Protein AF-A0A935CNI5-F1 (afdb_monomer_lite)

Sequence (91 aa):
MNSGVLAVVNEVTFEQVVLLAQRLRPVDQARLVVRLAPKVEWLLMKIESISSPPSRIPLRGLWSDLGTAPSAEDIDQVQQEMWSTFAESEA

Secondary structure (DSSP, 8-state):
-------------HHHHHHHHHTS-HHHHHHHHHHHHHHHHHHHHHHHHHHSPPP----TTTTGGG-SPPPHHHHHHHHHHHHHHHHHTT-

Radius of gyration: 32.46 Å; chains: 1; bounding box: 80×25×83 Å

Structure (mmCIF, N/CA/C/O backbone):
data_AF-A0A935CNI5-F1
#
_entry.id   AF-A0A935CNI5-F1
#
loop_
_atom_site.group_PDB
_atom_site.id
_atom_site.type_symbol
_atom_site.label_atom_id
_atom_site.label_alt_id
_atom_site.label_comp_i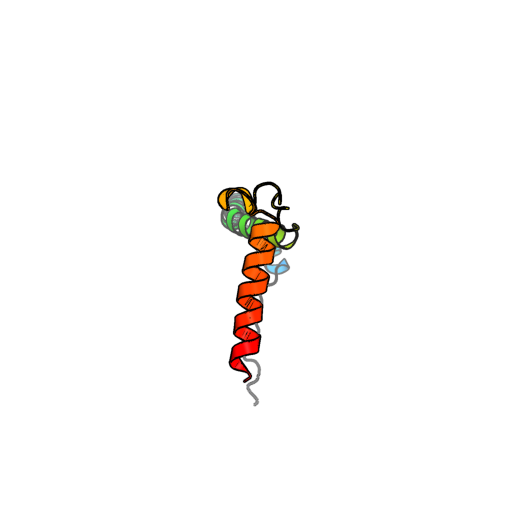d
_atom_site.label_asym_id
_atom_site.label_entity_id
_atom_site.label_seq_id
_atom_site.pdbx_PDB_ins_code
_atom_site.Cartn_x
_atom_site.Cartn_y
_atom_site.Cartn_z
_atom_site.occupancy
_atom_site.B_iso_or_equiv
_atom_site.auth_seq_id
_atom_site.auth_comp_id
_atom_site.auth_asym_id
_atom_site.auth_atom_id
_atom_site.pdbx_PDB_model_num
ATOM 1 N N . MET A 1 1 ? 49.292 -10.732 2.490 1.00 42.84 1 MET A N 1
ATOM 2 C CA . MET A 1 1 ? 48.158 -11.165 1.648 1.00 42.84 1 MET A CA 1
ATOM 3 C C . MET A 1 1 ? 46.980 -11.400 2.577 1.00 42.84 1 MET A C 1
ATOM 5 O O . MET A 1 1 ? 46.887 -12.476 3.140 1.00 42.84 1 MET A O 1
ATOM 9 N N . ASN A 1 2 ? 46.148 -10.382 2.806 1.00 39.31 2 ASN A N 1
ATOM 10 C CA . ASN A 1 2 ? 44.931 -10.526 3.605 1.00 39.31 2 ASN A CA 1
ATOM 11 C C . ASN A 1 2 ? 43.736 -10.291 2.684 1.00 39.31 2 ASN A C 1
ATOM 13 O O . ASN A 1 2 ? 43.423 -9.158 2.324 1.00 39.31 2 ASN A O 1
ATOM 17 N N . SER A 1 3 ? 43.129 -11.403 2.272 1.00 45.78 3 SER A N 1
ATOM 18 C CA . SER A 1 3 ? 41.804 -11.465 1.665 1.00 45.78 3 SER A CA 1
ATOM 19 C C . SER A 1 3 ? 40.790 -10.854 2.626 1.00 45.78 3 SER A C 1
ATOM 21 O O . SER A 1 3 ? 40.490 -11.437 3.662 1.00 45.78 3 SER A O 1
ATOM 23 N N . GLY A 1 4 ? 40.282 -9.674 2.288 1.00 45.50 4 GLY A N 1
ATOM 24 C CA . GLY A 1 4 ? 39.301 -8.955 3.101 1.00 45.50 4 GLY A CA 1
ATOM 25 C C . GLY A 1 4 ? 38.397 -8.035 2.284 1.00 45.50 4 GLY A C 1
ATOM 26 O O . GLY A 1 4 ? 37.907 -7.049 2.813 1.00 45.50 4 GLY A O 1
ATOM 27 N N . VAL A 1 5 ? 38.193 -8.330 0.995 1.00 47.59 5 VAL A N 1
ATOM 28 C CA . VAL A 1 5 ? 37.242 -7.609 0.129 1.00 47.59 5 VAL A CA 1
ATOM 29 C C . VAL A 1 5 ? 36.227 -8.614 -0.419 1.00 47.59 5 VAL A C 1
ATOM 31 O O . VAL A 1 5 ? 36.123 -8.852 -1.615 1.00 47.59 5 VAL A O 1
ATOM 34 N N . LEU A 1 6 ? 35.511 -9.277 0.488 1.00 47.66 6 LEU A N 1
ATOM 35 C CA . LEU A 1 6 ? 34.331 -10.082 0.173 1.00 47.66 6 LEU A CA 1
ATOM 36 C C . LEU A 1 6 ? 33.144 -9.492 0.922 1.00 47.66 6 LEU A C 1
ATOM 38 O O . LEU A 1 6 ? 32.801 -9.955 2.001 1.00 47.66 6 LEU A O 1
ATOM 42 N N . ALA A 1 7 ? 32.593 -8.423 0.353 1.00 46.47 7 ALA A N 1
ATOM 43 C CA . ALA A 1 7 ? 31.185 -8.028 0.408 1.00 46.47 7 ALA A CA 1
ATOM 44 C C . ALA A 1 7 ? 31.097 -6.582 -0.092 1.00 46.47 7 ALA A C 1
ATOM 46 O O . ALA A 1 7 ? 30.826 -5.656 0.668 1.00 46.47 7 ALA A O 1
ATOM 47 N N . VAL A 1 8 ? 31.344 -6.367 -1.390 1.00 50.97 8 VAL A N 1
ATOM 48 C CA . VAL A 1 8 ? 30.703 -5.220 -2.040 1.00 50.97 8 VAL A CA 1
ATOM 49 C C . VAL A 1 8 ? 29.224 -5.550 -1.975 1.00 50.97 8 VAL A C 1
ATOM 51 O O . VAL A 1 8 ? 28.739 -6.419 -2.699 1.00 50.97 8 VAL A O 1
ATOM 54 N N . VAL A 1 9 ? 28.540 -4.951 -1.009 1.00 55.16 9 VAL A N 1
ATOM 55 C CA . VAL A 1 9 ? 27.094 -4.996 -0.946 1.00 55.16 9 VAL A CA 1
ATOM 56 C C . VAL A 1 9 ? 26.628 -4.414 -2.277 1.00 55.16 9 VAL A C 1
ATOM 58 O O . VAL A 1 9 ? 26.857 -3.242 -2.566 1.00 55.16 9 VAL A O 1
ATOM 61 N N . ASN A 1 10 ? 26.062 -5.264 -3.133 1.00 62.06 10 ASN A N 1
ATOM 62 C CA . ASN A 1 10 ? 25.408 -4.885 -4.385 1.00 62.06 10 ASN A CA 1
ATOM 63 C C . ASN A 1 10 ? 24.090 -4.162 -4.046 1.00 62.06 10 ASN A C 1
ATOM 65 O O . ASN A 1 10 ? 22.999 -4.577 -4.436 1.00 62.06 10 ASN A O 1
ATOM 69 N N . GLU A 1 11 ? 24.181 -3.111 -3.236 1.00 75.19 11 GLU A N 1
ATOM 70 C CA . GLU A 1 11 ? 23.078 -2.227 -2.910 1.00 75.19 11 GLU A CA 1
ATOM 71 C C . GLU A 1 11 ? 22.780 -1.411 -4.162 1.00 75.19 11 GLU A C 1
ATOM 73 O O . GLU A 1 11 ? 23.392 -0.382 -4.448 1.00 75.19 11 GLU A O 1
ATOM 78 N N . VAL A 1 12 ? 21.857 -1.937 -4.962 1.00 83.44 12 VAL A N 1
ATOM 79 C CA . VAL A 1 12 ? 21.274 -1.210 -6.080 1.00 83.44 12 VAL A CA 1
ATOM 80 C C . VAL A 1 12 ? 20.555 0.001 -5.494 1.00 83.44 12 VAL A C 1
ATOM 82 O O . VAL A 1 12 ? 19.536 -0.140 -4.815 1.00 83.44 12 VAL A O 1
ATOM 85 N N . THR A 1 13 ? 21.098 1.193 -5.733 1.00 92.38 13 THR A N 1
ATOM 86 C CA . THR A 1 13 ? 20.510 2.423 -5.200 1.00 92.38 13 THR A CA 1
ATOM 87 C C . THR A 1 13 ? 19.317 2.854 -6.046 1.00 92.38 13 THR A C 1
ATOM 89 O O . THR A 1 13 ? 19.245 2.571 -7.244 1.00 92.38 13 THR A O 1
ATOM 92 N N . PHE A 1 14 ? 18.372 3.572 -5.438 1.00 89.12 14 PHE A N 1
ATOM 93 C CA . PHE A 1 14 ? 17.206 4.095 -6.152 1.00 89.12 14 PHE A CA 1
ATOM 94 C C . PHE A 1 14 ? 17.612 4.933 -7.374 1.00 89.12 14 PHE A C 1
ATOM 96 O O . PHE A 1 14 ? 17.122 4.697 -8.477 1.00 89.12 14 PHE A O 1
ATOM 103 N N . GLU A 1 15 ? 18.586 5.830 -7.203 1.00 94.19 15 GLU A N 1
ATOM 104 C CA . GLU A 1 15 ? 19.105 6.675 -8.283 1.00 94.19 15 GLU A CA 1
ATOM 105 C C . GLU A 1 15 ? 19.686 5.859 -9.443 1.00 94.19 15 GLU A C 1
ATOM 107 O O . GLU A 1 15 ? 19.442 6.161 -10.611 1.00 94.19 15 GLU A O 1
ATOM 112 N N . GLN A 1 16 ? 20.400 4.769 -9.146 1.00 93.44 16 GLN A N 1
ATOM 113 C CA . GLN A 1 16 ? 20.909 3.872 -10.184 1.00 93.44 16 GLN A CA 1
ATOM 114 C C . GLN A 1 16 ? 19.765 3.220 -10.972 1.00 93.44 16 GLN A C 1
ATOM 116 O O . GLN A 1 16 ? 19.840 3.142 -12.199 1.00 93.44 16 GLN A O 1
ATOM 121 N N . VAL A 1 17 ? 18.688 2.795 -10.303 1.00 93.12 17 VAL A N 1
ATOM 122 C CA . VAL A 1 17 ? 17.510 2.214 -10.974 1.00 93.12 17 VAL A CA 1
ATOM 123 C C . VAL A 1 17 ? 16.811 3.245 -11.851 1.00 93.12 17 VAL A C 1
ATOM 125 O O . VAL A 1 17 ? 16.442 2.918 -12.979 1.00 93.12 17 VAL A O 1
ATOM 128 N N . VAL A 1 18 ? 16.660 4.484 -11.376 1.00 94.38 18 VAL A N 1
ATOM 129 C CA . VAL A 1 18 ? 16.048 5.572 -12.154 1.00 94.38 18 VAL A CA 1
ATOM 130 C C . VAL A 1 18 ? 16.861 5.849 -13.416 1.00 94.38 18 VAL A C 1
ATOM 132 O O . VAL A 1 18 ? 16.301 5.863 -14.515 1.00 94.38 18 VAL A O 1
ATOM 135 N N . LEU A 1 19 ? 18.184 5.980 -13.288 1.00 95.25 19 LEU A N 1
ATOM 136 C CA . LEU A 1 19 ? 19.073 6.193 -14.431 1.00 95.25 19 LEU A CA 1
ATOM 137 C C . LEU A 1 19 ? 19.018 5.033 -15.436 1.00 95.25 19 LEU A C 1
ATOM 139 O O . LEU A 1 19 ? 19.063 5.259 -16.646 1.00 95.25 19 LEU A O 1
ATOM 143 N N . LEU A 1 20 ? 18.893 3.790 -14.965 1.00 94.25 20 LEU A N 1
ATOM 144 C CA . LEU A 1 20 ? 18.735 2.624 -15.837 1.00 94.25 20 LEU A CA 1
ATOM 145 C C . LEU A 1 20 ? 17.364 2.597 -16.523 1.00 94.25 20 LEU A C 1
ATOM 147 O O . LEU A 1 20 ? 17.289 2.329 -17.722 1.00 94.25 20 LEU A O 1
ATOM 151 N N . ALA A 1 21 ? 16.290 2.921 -15.804 1.00 93.81 21 ALA A N 1
ATOM 152 C CA . ALA A 1 21 ? 14.941 2.987 -16.359 1.00 93.81 21 ALA A CA 1
ATOM 153 C C . ALA A 1 21 ? 14.826 4.064 -17.451 1.00 93.81 21 ALA A C 1
ATOM 155 O O . ALA A 1 21 ? 14.193 3.840 -18.485 1.00 93.81 21 ALA A O 1
ATOM 156 N N . GLN A 1 22 ? 15.501 5.203 -17.281 1.00 94.75 22 GLN A N 1
ATOM 157 C CA . GLN A 1 22 ? 15.544 6.273 -18.283 1.00 94.75 22 GLN A CA 1
ATOM 158 C C . GLN A 1 22 ? 16.232 5.856 -19.593 1.00 94.75 22 GLN A C 1
ATOM 160 O O . GLN A 1 22 ? 15.925 6.415 -20.642 1.00 94.75 22 GLN A O 1
ATOM 165 N N . ARG A 1 23 ? 17.117 4.850 -19.561 1.00 96.25 23 ARG A N 1
ATOM 166 C CA . ARG A 1 23 ? 17.795 4.311 -20.755 1.00 96.25 23 ARG A CA 1
ATOM 167 C C . ARG A 1 23 ? 16.957 3.297 -21.537 1.00 96.25 23 ARG A C 1
ATOM 169 O O . ARG A 1 23 ? 17.353 2.899 -22.631 1.00 96.25 23 ARG A O 1
ATOM 176 N N . LEU A 1 24 ? 15.830 2.843 -20.988 1.00 95.75 24 LEU A N 1
ATOM 177 C CA . LEU A 1 24 ? 14.925 1.930 -21.681 1.00 95.75 24 LEU A CA 1
ATOM 178 C C . LEU A 1 24 ? 14.210 2.637 -22.838 1.00 95.75 24 LEU A C 1
ATOM 180 O O . LEU A 1 24 ? 13.980 3.844 -22.814 1.00 95.75 24 LEU A O 1
ATOM 184 N N . ARG A 1 25 ? 13.787 1.866 -23.845 1.00 97.19 25 ARG A N 1
ATOM 185 C CA . ARG A 1 25 ? 12.911 2.385 -24.905 1.00 97.19 25 ARG A CA 1
ATOM 186 C C . ARG A 1 25 ? 11.559 2.799 -24.309 1.00 97.19 25 ARG A C 1
ATOM 188 O O . ARG A 1 25 ? 11.121 2.154 -23.355 1.00 97.19 25 ARG A O 1
ATOM 195 N N . PRO A 1 26 ? 10.826 3.753 -24.913 1.00 96.06 26 PRO A N 1
ATOM 196 C CA . PRO A 1 26 ? 9.547 4.226 -24.371 1.00 96.06 26 PRO A CA 1
ATOM 197 C C . PRO A 1 26 ? 8.533 3.109 -24.066 1.00 96.06 26 PRO A C 1
ATOM 199 O O . PRO A 1 26 ? 7.874 3.117 -23.030 1.00 96.06 26 PRO A O 1
ATOM 202 N N . VAL A 1 27 ? 8.454 2.087 -24.925 1.00 97.25 27 VAL A N 1
ATOM 203 C CA . VAL A 1 27 ? 7.578 0.919 -24.709 1.00 97.25 27 VAL A CA 1
ATOM 204 C C . VAL A 1 27 ? 7.996 0.109 -23.479 1.00 97.25 27 VAL A C 1
ATOM 206 O O . VAL A 1 27 ? 7.150 -0.379 -22.733 1.00 97.25 27 VAL A O 1
ATOM 209 N N . ASP A 1 28 ? 9.297 -0.035 -23.250 1.00 96.44 28 ASP A N 1
ATOM 210 C CA . ASP A 1 28 ? 9.835 -0.804 -22.130 1.00 96.44 28 ASP A CA 1
ATOM 211 C C . ASP A 1 28 ? 9.734 -0.015 -20.811 1.00 96.44 28 ASP A C 1
ATOM 213 O O . ASP A 1 28 ? 9.471 -0.608 -19.766 1.00 96.44 28 ASP A O 1
ATOM 217 N N . GLN A 1 29 ? 9.814 1.320 -20.866 1.00 95.50 29 GLN A N 1
ATOM 218 C CA . GLN A 1 29 ? 9.480 2.202 -19.741 1.00 95.50 29 GLN A CA 1
ATOM 219 C C . GLN A 1 29 ? 8.012 2.054 -19.332 1.00 95.50 29 GLN A C 1
ATOM 221 O O . GLN A 1 29 ? 7.718 1.830 -18.158 1.00 95.50 29 GLN A O 1
ATOM 226 N N . ALA A 1 30 ? 7.087 2.094 -20.296 1.00 95.94 30 ALA A N 1
ATOM 227 C CA . ALA A 1 30 ? 5.664 1.896 -20.026 1.00 95.94 30 ALA A CA 1
ATOM 228 C C . ALA A 1 30 ? 5.390 0.513 -19.405 1.00 95.94 30 ALA A C 1
ATOM 230 O O . ALA A 1 30 ? 4.656 0.401 -18.424 1.00 95.94 30 ALA A O 1
ATOM 231 N N . ARG A 1 31 ? 6.039 -0.543 -19.915 1.00 96.38 31 ARG A N 1
ATOM 232 C CA . ARG A 1 31 ? 5.953 -1.897 -19.338 1.00 96.38 31 ARG A CA 1
ATOM 233 C C . ARG A 1 31 ? 6.477 -1.961 -17.904 1.00 96.38 31 ARG A C 1
ATOM 235 O O . ARG A 1 31 ? 5.891 -2.670 -17.086 1.00 96.38 31 ARG A O 1
ATOM 242 N N . LEU A 1 32 ? 7.564 -1.249 -17.601 1.00 95.88 32 LEU A N 1
ATOM 243 C CA . LEU A 1 32 ? 8.120 -1.173 -16.251 1.00 95.88 32 LEU A CA 1
ATOM 244 C C . LEU A 1 32 ? 7.123 -0.523 -15.283 1.00 95.88 32 LEU A C 1
ATOM 246 O O . LEU A 1 32 ? 6.861 -1.087 -14.222 1.00 95.88 32 LEU A O 1
ATOM 250 N N . VAL A 1 33 ? 6.517 0.603 -15.674 1.00 94.81 33 VAL A N 1
ATOM 251 C CA . VAL A 1 33 ? 5.496 1.294 -14.869 1.00 94.81 33 VAL A CA 1
ATOM 252 C C . VAL A 1 33 ? 4.295 0.387 -14.615 1.00 94.81 33 VAL A C 1
ATOM 254 O O . VAL A 1 33 ? 3.918 0.193 -13.464 1.00 94.81 33 VAL A O 1
ATOM 257 N N . VAL A 1 34 ? 3.744 -0.241 -15.659 1.00 96.88 34 VAL A N 1
ATOM 258 C CA . VAL A 1 34 ? 2.584 -1.143 -15.531 1.00 96.88 34 VAL A CA 1
ATOM 259 C C . VAL A 1 34 ? 2.878 -2.322 -14.598 1.00 96.88 34 VAL A C 1
ATOM 261 O O . VAL A 1 34 ? 2.020 -2.709 -13.810 1.00 96.88 34 VAL A O 1
ATOM 264 N N . ARG A 1 35 ? 4.092 -2.887 -14.641 1.00 96.25 35 ARG A N 1
ATOM 265 C CA . ARG A 1 35 ? 4.482 -3.985 -13.740 1.00 96.25 35 ARG A CA 1
ATOM 266 C C . ARG A 1 35 ? 4.663 -3.545 -12.290 1.00 96.25 35 ARG A C 1
ATOM 268 O O . ARG A 1 35 ? 4.404 -4.342 -11.392 1.00 96.25 35 ARG A O 1
ATOM 275 N N . LEU A 1 36 ? 5.145 -2.326 -12.055 1.00 95.12 36 LEU A N 1
ATOM 276 C CA . LEU A 1 36 ? 5.409 -1.824 -10.705 1.00 95.12 36 LEU A CA 1
ATOM 277 C C . LEU A 1 36 ? 4.178 -1.188 -10.051 1.00 95.12 36 LEU A C 1
ATOM 279 O O . LEU A 1 36 ? 4.087 -1.216 -8.824 1.00 95.12 36 LEU A O 1
ATOM 283 N N . ALA A 1 37 ? 3.230 -0.672 -10.837 1.00 94.12 37 ALA A N 1
ATOM 284 C CA . ALA A 1 37 ? 2.063 0.054 -10.340 1.00 94.12 37 ALA A CA 1
ATOM 285 C C . ALA A 1 37 ? 1.269 -0.700 -9.251 1.00 94.12 37 ALA A C 1
ATOM 287 O O . ALA A 1 37 ? 1.101 -0.116 -8.183 1.00 94.12 37 ALA A O 1
ATOM 288 N N . PRO A 1 38 ? 0.895 -1.991 -9.401 1.00 94.12 38 PRO A N 1
ATOM 289 C CA . PRO A 1 38 ? 0.126 -2.695 -8.364 1.00 94.12 38 PRO A CA 1
ATOM 290 C C . PRO A 1 38 ? 0.877 -2.818 -7.032 1.00 94.12 38 PRO A C 1
ATOM 292 O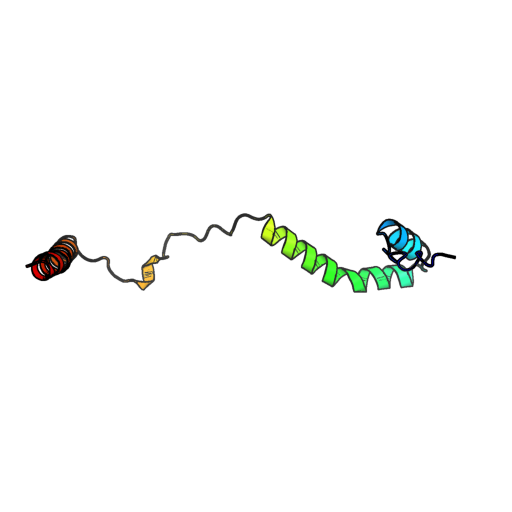 O . PRO A 1 38 ? 0.297 -2.748 -5.952 1.00 94.12 38 PRO A O 1
ATOM 295 N N . LYS A 1 39 ? 2.203 -2.993 -7.097 1.00 93.50 39 LYS A N 1
ATOM 296 C CA . LYS A 1 39 ? 3.049 -3.095 -5.904 1.00 93.50 39 LYS A CA 1
ATOM 297 C C . LYS A 1 39 ? 3.174 -1.746 -5.199 1.00 93.50 39 LYS A C 1
ATOM 299 O O . LYS A 1 39 ? 3.159 -1.702 -3.972 1.00 93.50 39 LYS A O 1
ATOM 304 N N . VAL A 1 40 ? 3.318 -0.666 -5.966 1.00 92.75 40 VAL A N 1
ATOM 305 C CA . VAL A 1 40 ? 3.375 0.698 -5.426 1.00 92.75 40 VAL A CA 1
ATOM 306 C C . VAL A 1 40 ? 2.037 1.073 -4.795 1.00 92.75 40 VAL A C 1
ATOM 308 O O . VAL A 1 40 ? 2.027 1.562 -3.673 1.00 92.75 40 VAL A O 1
ATOM 311 N N . GLU A 1 41 ? 0.921 0.771 -5.456 1.00 92.94 41 GLU A N 1
ATOM 312 C CA . GLU A 1 41 ? -0.426 1.001 -4.930 1.00 92.94 41 GLU A CA 1
ATOM 313 C C . GLU A 1 41 ? -0.642 0.283 -3.592 1.00 92.94 41 GLU A C 1
ATOM 315 O O . GLU A 1 41 ? -1.015 0.916 -2.607 1.00 92.94 41 GLU A O 1
ATOM 320 N N . TRP A 1 42 ? -0.286 -1.003 -3.503 1.00 91.94 42 TRP A N 1
ATOM 321 C CA . TRP A 1 42 ? -0.371 -1.748 -2.244 1.00 91.94 42 TRP A CA 1
ATOM 322 C C . TRP A 1 42 ? 0.478 -1.131 -1.122 1.00 91.94 42 TRP A C 1
ATOM 324 O O . TRP A 1 42 ? 0.038 -1.045 0.027 1.00 91.94 42 TRP A O 1
ATOM 334 N N . LEU A 1 43 ? 1.697 -0.678 -1.440 1.00 90.50 43 LEU A N 1
ATOM 335 C CA . LEU A 1 43 ? 2.563 -0.008 -0.468 1.00 90.50 43 LEU A CA 1
ATOM 336 C C . LEU A 1 43 ? 1.966 1.321 0.004 1.00 90.50 43 LEU A C 1
ATOM 338 O O . LEU A 1 43 ? 2.012 1.605 1.199 1.00 90.50 43 LEU A O 1
ATOM 342 N N . LEU A 1 44 ? 1.385 2.105 -0.905 1.00 88.88 44 LEU A N 1
ATOM 343 C CA . LEU A 1 44 ? 0.729 3.369 -0.576 1.00 88.88 44 LEU A CA 1
ATOM 344 C C . LEU A 1 44 ? -0.492 3.147 0.320 1.00 88.88 44 LEU A C 1
ATOM 346 O O . LEU A 1 44 ? -0.581 3.796 1.357 1.00 88.88 44 LEU A O 1
ATOM 350 N N . MET A 1 45 ? -1.353 2.172 0.006 1.00 85.81 45 MET A N 1
ATOM 351 C 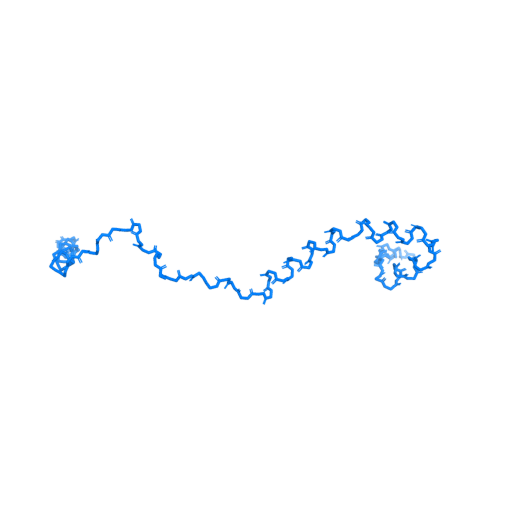CA . MET A 1 45 ? -2.492 1.811 0.863 1.00 85.81 45 MET A CA 1
ATOM 352 C C . MET A 1 45 ? -2.039 1.392 2.265 1.00 85.81 45 MET A C 1
ATOM 354 O O . MET A 1 45 ? -2.646 1.766 3.268 1.00 85.81 45 MET A O 1
ATOM 358 N N . LYS A 1 46 ? -0.942 0.631 2.359 1.00 84.00 46 LYS A N 1
ATOM 359 C CA . LYS A 1 46 ? -0.381 0.226 3.650 1.00 84.00 46 LYS A CA 1
ATOM 360 C C . LYS A 1 46 ? 0.144 1.427 4.438 1.00 84.00 46 LYS A C 1
ATOM 362 O O . LYS A 1 46 ? -0.115 1.518 5.633 1.00 84.00 46 LYS A O 1
ATOM 367 N N . ILE A 1 47 ? 0.855 2.348 3.794 1.00 81.00 47 ILE A N 1
ATOM 368 C CA . ILE A 1 47 ? 1.345 3.571 4.444 1.00 81.00 47 ILE A CA 1
ATOM 369 C C . ILE A 1 47 ? 0.169 4.438 4.906 1.00 81.00 47 ILE A C 1
ATOM 371 O O . ILE A 1 47 ? 0.151 4.882 6.051 1.00 81.00 47 ILE A O 1
ATOM 375 N N . GLU A 1 48 ? -0.847 4.609 4.064 1.00 76.56 48 GLU A N 1
ATOM 376 C CA . GLU A 1 48 ? -2.059 5.353 4.404 1.00 76.56 48 GLU A CA 1
ATOM 377 C C . GLU A 1 48 ? -2.785 4.726 5.600 1.00 76.56 48 GLU A C 1
ATOM 379 O O . GLU A 1 48 ? -3.169 5.439 6.522 1.00 76.56 48 GLU A O 1
ATOM 384 N N . SER A 1 49 ? -2.874 3.394 5.668 1.00 68.19 49 SER A N 1
ATOM 385 C CA . SER A 1 49 ? -3.461 2.698 6.822 1.00 68.19 49 SER A CA 1
ATOM 386 C C . SER A 1 49 ? -2.691 2.900 8.135 1.00 68.19 49 SER A C 1
ATOM 388 O O . SER A 1 49 ? -3.278 2.793 9.207 1.00 68.19 49 SER A O 1
ATOM 390 N N . ILE A 1 50 ? -1.390 3.206 8.063 1.00 65.38 50 ILE A N 1
ATOM 391 C CA . ILE A 1 50 ? -0.545 3.491 9.233 1.00 65.38 50 ILE A CA 1
ATOM 392 C C . ILE A 1 50 ? -0.661 4.970 9.638 1.00 65.38 50 ILE A C 1
ATOM 394 O O . ILE A 1 50 ? -0.574 5.294 10.820 1.00 65.38 50 ILE A O 1
ATOM 398 N N . SER A 1 51 ? -0.852 5.873 8.672 1.00 62.91 51 SER A N 1
ATOM 399 C CA . SER A 1 51 ? -0.965 7.317 8.918 1.00 62.91 51 SER A CA 1
ATOM 400 C C . SER A 1 51 ? -2.388 7.798 9.212 1.00 62.91 51 SER A C 1
ATOM 402 O O . SER A 1 51 ? -2.547 8.877 9.783 1.00 62.91 51 SER A O 1
ATOM 404 N N . SER A 1 52 ? -3.418 7.033 8.848 1.00 58.59 52 SER A N 1
ATOM 405 C CA . SER A 1 52 ? -4.807 7.394 9.123 1.00 58.59 52 SER A CA 1
ATOM 406 C C . SER A 1 52 ? -5.196 6.954 10.541 1.00 58.59 52 SER A C 1
ATOM 408 O O . SER A 1 52 ? -4.971 5.794 10.898 1.00 58.59 52 SER A O 1
ATOM 410 N N . PRO A 1 53 ? -5.772 7.837 11.384 1.00 62.50 53 PRO A N 1
ATOM 411 C CA . PRO A 1 53 ? -6.290 7.419 12.681 1.00 62.50 53 PRO A CA 1
ATOM 412 C C . PRO A 1 53 ? -7.333 6.315 12.461 1.00 62.50 53 PRO A C 1
ATOM 414 O O . PRO A 1 53 ? -8.093 6.402 11.489 1.00 62.50 53 PRO A O 1
ATOM 417 N N . PRO A 1 54 ? -7.395 5.287 13.332 1.00 64.56 54 PRO A N 1
ATOM 418 C CA . PRO A 1 54 ? -8.360 4.207 13.173 1.00 64.56 54 PRO A CA 1
ATOM 419 C C . PRO A 1 54 ? -9.745 4.819 12.984 1.00 64.56 54 PRO A C 1
ATOM 421 O O . PRO A 1 54 ? -10.109 5.754 13.709 1.00 64.56 54 PRO A O 1
ATOM 424 N N . SER A 1 55 ? -10.487 4.338 11.977 1.00 66.75 55 SER A N 1
ATOM 425 C CA . SER A 1 55 ? -11.828 4.845 11.692 1.00 66.75 55 SER A CA 1
ATOM 426 C C . SER A 1 55 ? -12.593 4.887 13.007 1.00 66.75 55 SER A C 1
ATOM 428 O O . SER A 1 55 ? -12.663 3.866 13.695 1.00 66.75 55 SER A O 1
ATOM 430 N N . ARG A 1 56 ? -13.103 6.059 13.395 1.00 69.06 56 ARG A N 1
ATOM 431 C CA . ARG A 1 56 ? -13.857 6.196 14.641 1.00 69.06 56 ARG A CA 1
ATOM 432 C C . ARG A 1 56 ? -15.093 5.315 14.524 1.00 69.06 56 ARG A C 1
ATOM 434 O O . ARG A 1 56 ? -16.064 5.708 13.883 1.00 69.06 56 ARG A O 1
ATOM 441 N N . ILE A 1 57 ? -15.029 4.119 15.102 1.00 71.94 57 ILE A N 1
ATOM 442 C CA . ILE A 1 57 ? -16.177 3.227 15.191 1.00 71.94 57 ILE A CA 1
ATOM 443 C C . ILE A 1 57 ? -17.217 3.993 16.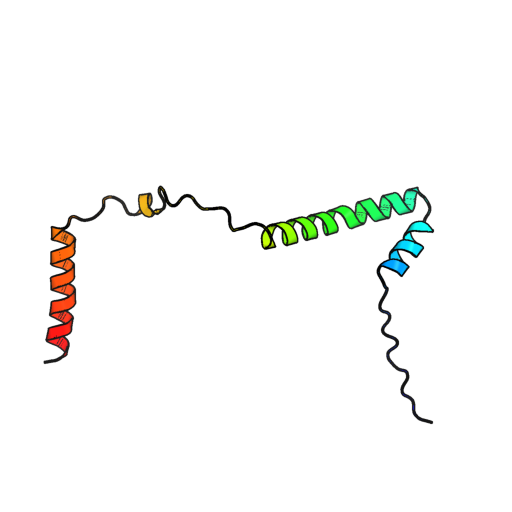014 1.00 71.94 57 ILE A C 1
ATOM 445 O O . ILE A 1 57 ? -16.902 4.426 17.129 1.00 71.94 57 ILE A O 1
ATOM 449 N N . PRO A 1 58 ? -18.423 4.246 15.482 1.00 75.19 58 PRO A N 1
ATOM 450 C CA . PRO A 1 58 ? -19.456 4.900 16.263 1.00 75.19 58 PRO A CA 1
ATOM 451 C C . PRO A 1 58 ? -19.777 4.015 17.472 1.00 75.19 58 PRO A C 1
ATOM 453 O O . PRO A 1 58 ? -20.225 2.885 17.323 1.00 75.19 58 PRO A O 1
ATOM 456 N N . LEU A 1 59 ? -19.556 4.535 18.684 1.00 75.69 59 LEU A N 1
ATOM 457 C CA . LEU A 1 59 ? -19.874 3.830 19.937 1.00 75.69 59 LEU A CA 1
ATOM 458 C C . LEU A 1 59 ? -21.384 3.588 20.102 1.00 75.69 59 LEU A C 1
ATOM 460 O O . LEU A 1 59 ? -21.814 2.744 20.886 1.00 75.69 59 LEU A O 1
ATOM 464 N N . ARG A 1 60 ? -22.206 4.341 19.362 1.00 77.31 60 ARG A N 1
ATOM 465 C CA . ARG A 1 60 ? -23.658 4.181 19.346 1.00 77.31 60 ARG A CA 1
ATOM 466 C C . ARG A 1 60 ? -24.008 2.818 18.749 1.00 77.31 60 ARG A C 1
ATOM 468 O O . ARG A 1 60 ? -23.742 2.576 17.580 1.00 77.31 60 ARG A O 1
ATOM 475 N N . GLY A 1 61 ? -24.660 1.976 19.545 1.00 78.19 61 GLY A N 1
ATOM 476 C CA . GLY A 1 61 ? -25.121 0.655 19.113 1.00 78.19 61 GLY A CA 1
ATOM 477 C C . GLY A 1 61 ? -24.132 -0.480 19.372 1.00 78.19 61 GLY A C 1
ATOM 478 O O . GLY A 1 61 ? -24.510 -1.629 19.185 1.00 78.19 61 GLY A O 1
ATOM 479 N N . LEU A 1 62 ? -22.929 -0.201 19.891 1.00 82.81 62 LEU A N 1
ATOM 480 C CA . LEU A 1 62 ? -21.948 -1.242 20.232 1.00 82.81 62 LEU A CA 1
ATOM 481 C C . LEU A 1 62 ? -22.514 -2.276 21.227 1.00 82.81 62 LEU A C 1
ATOM 483 O O . LEU A 1 62 ? -22.078 -3.417 21.252 1.00 82.81 62 LEU A O 1
ATOM 487 N N . TRP A 1 63 ? -23.469 -1.858 22.058 1.00 82.62 63 TRP A N 1
ATOM 488 C CA . TRP A 1 63 ? -24.054 -2.667 23.130 1.00 82.62 63 TRP A CA 1
ATOM 489 C C . TRP A 1 63 ? -25.496 -3.082 22.803 1.00 82.62 63 TRP A C 1
ATOM 491 O O . TRP A 1 63 ? -26.205 -3.572 23.672 1.00 82.62 63 TRP A O 1
ATOM 501 N N . SER A 1 64 ? -25.955 -2.864 21.565 1.00 82.31 64 SER A N 1
ATOM 502 C CA . SER A 1 64 ? -27.341 -3.165 21.175 1.00 82.31 64 SER A CA 1
ATOM 503 C C . SER A 1 64 ? -27.663 -4.662 21.212 1.00 82.31 64 SER A C 1
ATOM 505 O O . SER A 1 64 ? -28.788 -5.030 21.539 1.00 82.31 64 SER A O 1
ATOM 507 N N . ASP A 1 65 ? -26.661 -5.512 20.992 1.00 87.19 65 ASP A N 1
ATOM 508 C CA . ASP A 1 65 ? -26.798 -6.970 21.065 1.00 87.19 65 ASP A CA 1
ATOM 509 C C . ASP A 1 65 ? -26.897 -7.501 22.507 1.00 87.19 65 ASP A C 1
ATOM 511 O O . ASP A 1 65 ? -27.275 -8.652 22.712 1.00 87.19 65 ASP A O 1
ATOM 515 N N . LEU A 1 66 ? -26.582 -6.680 23.520 1.00 86.44 66 LEU A N 1
ATOM 516 C CA . LEU A 1 66 ? -26.650 -7.072 24.936 1.00 86.44 66 LEU A CA 1
ATOM 517 C C . LEU A 1 66 ? -28.077 -7.017 25.507 1.00 86.44 66 LEU A C 1
ATOM 519 O O . LEU A 1 66 ? -28.296 -7.418 26.647 1.00 86.44 66 LEU A O 1
ATOM 523 N N . GLY A 1 67 ? -29.051 -6.556 24.718 1.00 85.38 67 GLY A N 1
ATOM 524 C CA . GLY A 1 67 ? -30.449 -6.479 25.126 1.00 85.38 67 GLY A CA 1
ATOM 525 C C . GLY A 1 67 ? -30.733 -5.338 26.106 1.00 85.38 67 GLY A C 1
ATOM 526 O O . GLY A 1 67 ? -30.059 -4.307 26.115 1.00 85.38 67 GLY A O 1
ATOM 527 N N . THR A 1 68 ? -31.796 -5.490 26.894 1.00 87.75 68 THR A N 1
ATOM 528 C CA . THR A 1 68 ? -32.222 -4.476 27.866 1.00 87.75 68 THR A CA 1
ATOM 529 C C . THR A 1 68 ? -31.220 -4.382 29.011 1.00 87.75 68 THR A C 1
ATOM 531 O O . THR A 1 68 ? -30.818 -5.397 29.572 1.00 87.75 68 THR A O 1
ATOM 534 N N . ALA A 1 69 ? -30.844 -3.156 29.379 1.00 88.56 69 ALA A N 1
ATOM 535 C CA . ALA A 1 69 ? -29.995 -2.923 30.540 1.00 88.56 69 ALA A CA 1
ATOM 536 C C . ALA A 1 69 ? -30.689 -3.412 31.831 1.00 88.56 69 ALA A C 1
ATOM 538 O O . ALA A 1 69 ? -31.889 -3.172 31.984 1.00 88.56 69 ALA A O 1
ATOM 539 N N . PRO A 1 70 ? -29.962 -4.073 32.751 1.00 90.56 70 PRO A N 1
ATOM 540 C CA . PRO A 1 70 ? -30.513 -4.504 34.036 1.00 90.56 70 PRO A CA 1
ATOM 541 C C . PRO A 1 70 ? -30.983 -3.307 34.875 1.00 90.56 70 PRO A C 1
ATOM 543 O O . PRO A 1 70 ? -30.505 -2.182 34.688 1.00 90.56 70 PRO A O 1
ATOM 546 N N . SER A 1 71 ? -31.926 -3.549 35.791 1.00 93.25 71 SER A N 1
ATOM 547 C CA . SER A 1 71 ? -32.390 -2.518 36.726 1.00 93.25 71 SER A CA 1
ATOM 548 C C . SER A 1 71 ? -31.330 -2.209 37.790 1.00 93.25 71 SER A C 1
ATOM 550 O O . SER A 1 71 ? -30.365 -2.957 37.961 1.00 93.25 71 SER A O 1
ATOM 552 N N . ALA A 1 72 ? -31.487 -1.088 38.499 1.00 93.44 72 ALA A N 1
ATOM 553 C CA . ALA A 1 72 ? -30.576 -0.739 39.589 1.00 93.44 72 ALA A CA 1
ATOM 554 C C . ALA A 1 72 ? -30.653 -1.779 40.717 1.00 93.44 72 ALA A C 1
ATOM 556 O O . ALA A 1 72 ? -29.632 -2.197 41.250 1.00 93.44 72 ALA A O 1
ATOM 557 N N . GLU A 1 73 ? -31.860 -2.261 40.998 1.00 93.44 73 GLU A N 1
ATOM 558 C CA . GLU A 1 73 ? -32.129 -3.285 41.997 1.00 93.44 73 GLU A CA 1
ATOM 559 C C . GLU A 1 73 ? -31.451 -4.619 41.643 1.00 93.44 73 GLU A C 1
ATOM 561 O O . GLU A 1 73 ? -30.843 -5.241 42.515 1.00 93.44 73 GLU A O 1
ATOM 566 N N . ASP A 1 74 ? -31.481 -5.024 40.364 1.00 93.31 74 ASP A N 1
ATOM 567 C CA . ASP A 1 74 ? -30.782 -6.232 39.893 1.00 93.31 74 ASP A CA 1
ATOM 568 C C . ASP A 1 74 ? -29.260 -6.105 40.078 1.00 93.31 74 ASP A C 1
ATOM 570 O O . ASP A 1 74 ? -28.581 -7.067 40.443 1.00 93.31 74 ASP A O 1
ATOM 574 N N . ILE A 1 75 ? -28.710 -4.910 39.829 1.00 93.62 75 ILE A N 1
ATOM 575 C CA . ILE A 1 75 ? -27.278 -4.631 39.996 1.00 93.62 75 ILE A CA 1
ATOM 576 C C . ILE A 1 75 ? -26.891 -4.710 41.475 1.00 93.62 75 ILE A C 1
ATOM 578 O O . ILE A 1 75 ? -25.905 -5.371 41.808 1.00 93.62 75 ILE A O 1
ATOM 582 N N . ASP A 1 76 ? -27.662 -4.066 42.350 1.00 94.62 76 ASP A N 1
ATOM 583 C CA . ASP A 1 76 ? -27.394 -4.018 43.789 1.00 94.62 76 ASP A CA 1
ATOM 584 C C . ASP A 1 76 ? -27.477 -5.415 44.419 1.00 94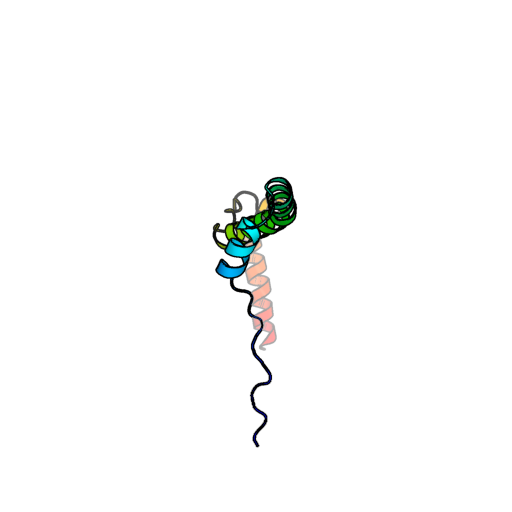.62 76 ASP A C 1
ATOM 586 O O . ASP A 1 76 ? -26.615 -5.795 45.218 1.00 94.62 76 ASP A O 1
ATOM 590 N N . GLN A 1 77 ? -28.464 -6.221 44.011 1.00 93.81 77 GLN A N 1
ATOM 591 C CA . GLN A 1 77 ? -28.601 -7.602 44.468 1.00 93.81 77 GLN A CA 1
ATOM 592 C C . GLN A 1 77 ? -27.380 -8.449 44.078 1.00 93.81 77 GLN A C 1
ATOM 594 O O . GLN A 1 77 ? -26.783 -9.100 44.936 1.00 93.81 77 GLN A O 1
ATOM 599 N N . VAL A 1 78 ? -26.968 -8.410 42.807 1.00 91.94 78 VAL A N 1
ATOM 600 C CA . VAL A 1 78 ? -25.821 -9.197 42.322 1.00 91.94 78 VAL A CA 1
ATOM 601 C C . VAL A 1 78 ? -24.511 -8.735 42.969 1.00 91.94 78 VAL A C 1
ATOM 603 O O . VAL A 1 78 ? -23.645 -9.557 43.273 1.00 91.94 78 VAL A O 1
ATOM 606 N N . GLN A 1 79 ? -24.351 -7.433 43.227 1.00 90.81 79 GLN A N 1
ATOM 607 C CA . GLN A 1 79 ? -23.197 -6.921 43.970 1.00 90.81 79 GLN A CA 1
ATOM 608 C C . GLN A 1 79 ? -23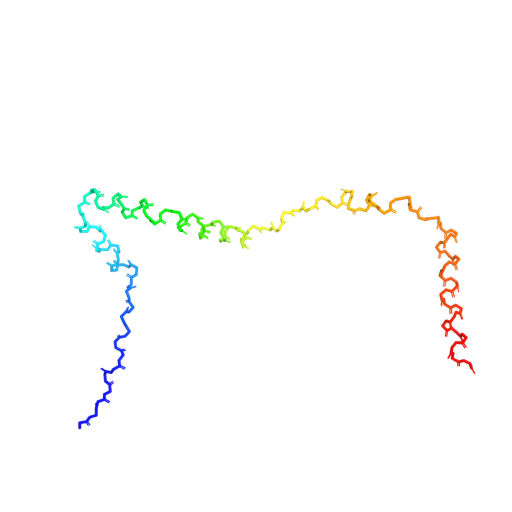.152 -7.476 45.395 1.00 90.81 79 GLN A C 1
ATOM 610 O O . GLN A 1 79 ? -22.103 -7.965 45.821 1.00 90.81 79 GLN A O 1
ATOM 615 N N . GLN A 1 80 ? -24.282 -7.451 46.105 1.00 90.56 80 GLN A N 1
ATOM 616 C CA . GLN A 1 80 ? -24.388 -7.993 47.456 1.00 90.56 80 GLN A CA 1
ATOM 617 C C . GLN A 1 80 ? -24.079 -9.498 47.484 1.00 90.56 80 GLN A C 1
ATOM 619 O O . GLN A 1 80 ? -23.309 -9.949 48.332 1.00 90.56 80 GLN A O 1
ATOM 624 N N . GLU A 1 81 ? -24.624 -10.266 46.537 1.00 88.31 81 GLU A N 1
ATOM 625 C CA . GLU A 1 81 ? -24.367 -11.703 46.398 1.00 88.31 81 GLU A CA 1
ATOM 626 C C . GLU A 1 81 ? -22.875 -11.986 46.160 1.00 88.31 81 GLU A C 1
ATOM 628 O O . GLU A 1 81 ? -22.269 -12.745 46.920 1.00 88.31 81 GLU A O 1
ATOM 633 N N . MET A 1 82 ? -22.245 -11.311 45.189 1.00 88.00 82 MET A N 1
ATOM 634 C CA . MET A 1 82 ? -20.816 -11.493 44.906 1.00 88.00 82 MET A CA 1
ATOM 635 C C . MET A 1 82 ? -19.947 -11.188 46.130 1.00 88.00 82 MET A C 1
ATOM 637 O O . MET A 1 82 ? -19.087 -11.990 46.489 1.00 88.00 82 MET A O 1
ATOM 641 N N . TRP A 1 83 ? -20.177 -10.054 46.794 1.00 86.75 83 TRP A N 1
ATOM 642 C CA . TRP A 1 83 ? -19.351 -9.608 47.920 1.00 86.75 83 TRP A CA 1
ATOM 643 C C . TRP A 1 83 ? -19.606 -10.395 49.211 1.00 86.75 83 TRP A C 1
ATOM 645 O O . TRP A 1 83 ? -18.682 -10.556 50.009 1.00 86.75 83 TRP A O 1
ATOM 655 N N . SER A 1 84 ? -20.810 -10.945 49.398 1.00 80.00 84 SER A N 1
ATOM 656 C CA . SER A 1 84 ? -21.106 -11.846 50.521 1.00 80.00 84 SER A CA 1
ATOM 657 C C . SER A 1 84 ? -20.296 -13.146 50.449 1.00 80.00 84 SER A C 1
ATOM 659 O O . SER A 1 84 ? -19.726 -13.568 51.452 1.00 80.00 84 SER A O 1
ATOM 661 N N . THR A 1 85 ? -20.135 -13.717 49.248 1.00 73.12 85 THR A N 1
ATOM 662 C CA . THR A 1 85 ? -19.342 -14.941 49.038 1.00 73.12 85 THR A CA 1
ATOM 663 C C . THR A 1 85 ? -17.846 -14.710 49.284 1.00 73.12 85 THR A C 1
ATOM 665 O O . THR A 1 85 ? -17.161 -15.591 49.802 1.00 73.12 85 THR A O 1
ATOM 668 N N . PHE A 1 86 ? -17.324 -13.520 48.956 1.00 67.69 86 PHE A N 1
ATOM 669 C CA . PHE A 1 86 ? -15.933 -13.169 49.268 1.00 67.69 86 PHE A CA 1
ATOM 670 C C . PHE A 1 86 ? -15.679 -13.132 50.783 1.00 67.69 86 PHE A C 1
ATOM 672 O O . PHE A 1 86 ? -14.675 -13.681 51.232 1.00 67.69 86 PHE A O 1
ATOM 679 N N . ALA A 1 87 ? -16.597 -12.559 51.567 1.00 65.25 87 ALA A N 1
ATOM 680 C CA . ALA A 1 87 ? -16.465 -12.463 53.023 1.00 65.25 87 ALA A CA 1
ATOM 681 C C . ALA A 1 87 ? -16.571 -13.824 53.743 1.00 65.25 87 ALA A C 1
ATOM 683 O O . ALA A 1 87 ? -15.934 -14.024 54.773 1.00 65.25 87 ALA A O 1
ATOM 684 N N . GLU A 1 88 ? -17.340 -14.772 53.203 1.00 61.53 88 GLU A N 1
ATOM 685 C CA . GLU A 1 88 ? -17.482 -16.120 53.774 1.00 61.53 88 GLU A CA 1
ATOM 686 C C . GLU A 1 88 ? -16.276 -17.032 53.498 1.00 61.53 88 GLU A C 1
ATOM 688 O O . GLU A 1 88 ? -16.054 -17.989 54.232 1.00 61.53 88 GLU A O 1
ATOM 693 N N . SER A 1 89 ? -15.469 -16.735 52.474 1.00 58.41 89 SER A N 1
ATOM 694 C CA . SER A 1 89 ? -14.267 -17.517 52.137 1.00 58.41 89 SER A CA 1
ATOM 695 C C . SER A 1 89 ? -13.040 -17.219 53.013 1.00 58.41 89 SER A C 1
ATOM 697 O O . SER A 1 89 ? -12.025 -17.908 52.898 1.00 58.41 89 SER A O 1
ATOM 699 N N . GLU A 1 90 ? -13.126 -16.201 53.875 1.00 57.09 90 GLU A N 1
ATOM 700 C CA . GLU A 1 90 ? -12.042 -15.733 54.752 1.00 57.09 90 GLU A CA 1
ATOM 701 C C . GLU A 1 90 ? -12.290 -16.050 56.248 1.00 57.09 90 GLU A C 1
ATOM 703 O O . GLU A 1 90 ? -11.517 -15.617 57.106 1.00 57.09 90 GLU A O 1
ATOM 708 N N . ALA A 1 91 ? -13.345 -16.817 56.563 1.00 49.69 91 ALA A N 1
ATOM 709 C CA . ALA A 1 91 ? -13.699 -17.293 57.909 1.00 49.69 91 ALA A CA 1
ATOM 710 C C . ALA A 1 91 ? -13.431 -18.798 58.080 1.00 49.69 91 ALA A C 1
ATOM 712 O O . ALA A 1 91 ? -13.004 -19.189 59.193 1.00 49.69 91 ALA A O 1
#

pLDDT: mean 80.91, std 16.28, range [39.31, 97.25]

Foldseek 3Di:
DDPDPPPPPPPCDPVNVVVVLVPDDPVVNVVVCVVCVVVVVVVVVVVCVVVDDPDPDPPVCPCVVVPDDDDPVVVVVVVCVVVVVVVVVVD